Protein AF-R8BM83-F1 (afdb_monomer)

InterPro domains:
  IPR002044 Carbohydrate binding module family 20 [PF00686] (2-94)
  IPR002044 Carbohydrate binding module family 20 [PS51166] (1-102)
  IPR002044 Carbohydrate binding module family 20 [SM01065] (1-97)
  IPR013783 Immunoglobulin-like fold [G3DSA:2.60.40.10] (1-97)
  IPR013784 Carbohydrate-binding-like fold [SSF49452] (1-95)
  IPR034836 Glucoamylase, CBM20 domain [cd05811] (2-96)

Solvent-accessible surface area (backbone atoms only — not comparable to full-atom values): 8384 Å² total; per-residue (Å²): 116,39,81,44,76,49,76,46,83,58,86,74,60,94,64,48,46,48,26,41,24,14,69,42,77,91,23,25,54,69,33,77,89,52,26,45,70,41,42,57,89,71,44,41,98,92,42,33,35,30,36,40,75,47,77,40,56,52,55,38,73,48,42,36,46,49,33,44,32,38,74,87,64,52,76,46,71,63,72,84,72,74,46,75,48,67,39,62,70,59,94,67,73,81,73,71,70,84,69,87,42,58,73,66,53,48,55,52,53,56,53,51,54,73,76,46,92,78,74,71,93,76,75,75,87,75,89,75,86,83,87,81,82,92,130

Organism: Phaeoacremonium minimum (strain UCR-PA7) (NCBI:txid1286976)

Nearest 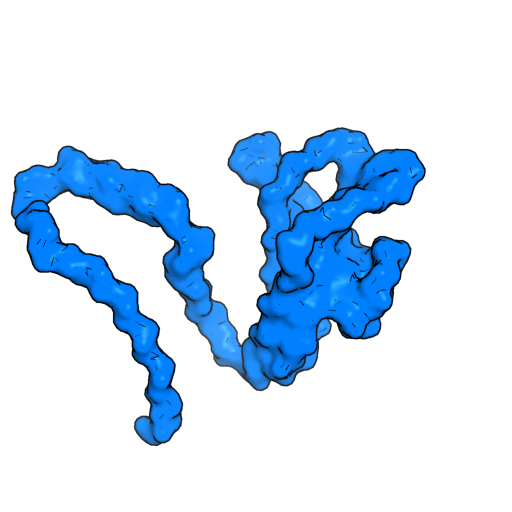PDB structures (foldseek):
  2vn7-assembly1_A  TM=9.653E-01  e=2.513E-11  Trichoderma reesei
  6fhw-assembly2_B  TM=8.987E-01  e=2.029E-07  Amorphotheca resinae
  1cyg-assembly1_A  TM=8.578E-01  e=1.869E-06  Geobacillus stearothermophilus
  6fhw-assembly1_A  TM=8.786E-01  e=2.631E-06  Amorphotheca resinae
  2z0b-assembly1_A  TM=8.258E-01  e=3.121E-06  Homo sapiens

Sequence (135 aa):
MVAVTFNEFVTTLYGQTIKIVGDIDALGNWNPDQGIVLSASEYTPNNPLWSVTVNLQPGQVIEYKYINVAADSTITWEGDPNHTFTAPASCATAITNPLKGGLHAYIQAFTKLRLYPGLSQNVRFELALDIAVLK

Mean predicted aligned error: 13.8 Å

Secondary structure (DSSP, 8-state):
-EEEEEEEE----TT-EEEEEESSGGGTTT-GGGPEEPB-TT-BTTB-EEEEEEEE-TT-EEEEEEEEE-TT--EEEPPSS-EEEE--SS-------GGGGHHHHHHHHHHHHHH-TT--TT-------------

Structure (mmCIF, N/CA/C/O backbone):
data_AF-R8BM83-F1
#
_entry.id   AF-R8BM83-F1
#
loop_
_atom_site.group_PDB
_atom_site.id
_atom_site.type_symbol
_atom_site.label_atom_id
_atom_site.label_alt_id
_atom_site.label_comp_id
_atom_site.label_asym_id
_atom_site.label_entity_id
_atom_site.label_seq_id
_atom_site.pdbx_PDB_ins_code
_atom_site.Cartn_x
_atom_site.Cartn_y
_atom_site.Cartn_z
_atom_site.occupancy
_atom_site.B_iso_or_equiv
_atom_site.auth_seq_id
_atom_site.auth_comp_id
_atom_site.auth_asym_id
_atom_site.auth_atom_id
_atom_site.pdbx_PDB_model_num
ATOM 1 N N . MET A 1 1 ? -16.171 7.567 7.149 1.00 82.69 1 MET A N 1
ATOM 2 C CA . MET A 1 1 ? -14.885 7.069 6.624 1.00 82.69 1 MET A CA 1
ATOM 3 C C . MET A 1 1 ? -13.787 8.016 7.056 1.00 82.69 1 MET A C 1
ATOM 5 O O . MET A 1 1 ? -14.061 9.206 7.180 1.00 82.69 1 MET A O 1
ATOM 9 N N . VAL A 1 2 ? -12.589 7.496 7.288 1.00 84.25 2 VAL A N 1
ATOM 10 C CA . VAL A 1 2 ? -11.378 8.276 7.541 1.00 84.25 2 VAL A CA 1
ATOM 11 C C . VAL A 1 2 ? -10.392 7.990 6.420 1.00 84.25 2 VAL A C 1
ATOM 13 O O . VAL A 1 2 ? -10.135 6.828 6.112 1.00 84.25 2 VAL A O 1
ATOM 16 N N . ALA A 1 3 ? -9.871 9.048 5.804 1.00 87.25 3 ALA A N 1
ATOM 17 C CA . ALA A 1 3 ? -8.839 8.942 4.785 1.00 87.25 3 ALA A CA 1
ATOM 18 C C . ALA A 1 3 ? -7.483 8.703 5.459 1.00 87.25 3 ALA A C 1
ATOM 20 O O . ALA A 1 3 ? -7.048 9.506 6.285 1.00 87.25 3 ALA A O 1
ATOM 21 N N . VAL A 1 4 ? -6.828 7.601 5.106 1.00 87.12 4 VAL A N 1
ATOM 22 C CA . VAL A 1 4 ? -5.510 7.219 5.618 1.00 87.12 4 VAL A CA 1
ATOM 23 C C . VAL A 1 4 ? -4.562 7.069 4.441 1.00 87.12 4 VAL A C 1
ATOM 25 O O . VAL A 1 4 ? -4.838 6.307 3.516 1.00 87.12 4 VAL A O 1
ATOM 28 N N . THR A 1 5 ? -3.449 7.797 4.476 1.00 91.06 5 THR A N 1
ATOM 29 C CA . THR A 1 5 ? -2.392 7.684 3.470 1.00 91.06 5 THR A CA 1
ATOM 30 C C . THR A 1 5 ? -1.354 6.663 3.917 1.00 91.06 5 THR A C 1
ATOM 32 O O . THR A 1 5 ? -0.735 6.811 4.971 1.00 91.06 5 THR A O 1
ATOM 35 N N . PHE A 1 6 ? -1.160 5.644 3.089 1.00 90.06 6 PHE A N 1
ATOM 36 C CA . PHE A 1 6 ? -0.125 4.632 3.224 1.00 90.06 6 PHE A CA 1
ATOM 37 C C . PHE A 1 6 ? 1.052 5.014 2.338 1.00 90.06 6 PHE A C 1
ATOM 39 O O . PHE A 1 6 ? 0.863 5.315 1.160 1.00 90.06 6 PHE A O 1
ATOM 46 N N . ASN A 1 7 ? 2.248 5.004 2.922 1.00 87.25 7 ASN A N 1
ATOM 47 C CA . ASN A 1 7 ? 3.497 5.330 2.248 1.00 87.25 7 ASN A CA 1
ATOM 48 C C . ASN A 1 7 ? 4.424 4.123 2.305 1.00 87.25 7 ASN A C 1
ATOM 50 O O . ASN A 1 7 ? 4.619 3.557 3.385 1.00 87.25 7 ASN A O 1
ATOM 54 N N . GLU A 1 8 ? 5.038 3.808 1.172 1.00 90.88 8 GLU A N 1
ATOM 55 C CA . GLU A 1 8 ? 6.057 2.775 1.049 1.00 90.88 8 GLU A CA 1
ATOM 56 C C . GLU A 1 8 ? 7.293 3.333 0.340 1.00 90.88 8 GLU A C 1
ATOM 58 O O . GLU A 1 8 ? 7.191 4.006 -0.687 1.00 90.88 8 GLU A O 1
ATOM 63 N N . PHE A 1 9 ? 8.470 3.081 0.912 1.00 90.62 9 PHE A N 1
ATOM 64 C CA . PHE A 1 9 ? 9.745 3.575 0.392 1.00 90.62 9 PHE A CA 1
ATOM 65 C C . PHE A 1 9 ? 10.534 2.412 -0.197 1.00 90.62 9 PHE A C 1
ATOM 67 O O . PHE A 1 9 ? 11.322 1.769 0.495 1.00 90.62 9 PHE A O 1
ATOM 74 N N . VAL A 1 10 ? 10.335 2.159 -1.490 1.00 86.12 10 VAL A N 1
ATOM 75 C CA . VAL A 1 10 ? 10.919 1.004 -2.174 1.00 86.12 10 VAL A CA 1
ATOM 76 C C . VAL A 1 10 ? 11.395 1.371 -3.573 1.00 86.12 10 VAL A C 1
ATOM 78 O O . VAL A 1 10 ? 10.647 1.881 -4.411 1.00 86.12 10 VAL A O 1
ATOM 81 N N . THR A 1 11 ? 12.672 1.098 -3.839 1.00 90.81 11 THR A N 1
ATOM 82 C CA . THR A 1 11 ? 13.249 1.257 -5.175 1.00 90.81 11 THR A CA 1
ATOM 83 C C . THR A 1 11 ? 12.677 0.195 -6.100 1.00 90.81 11 THR A C 1
ATOM 85 O O . THR A 1 11 ? 12.713 -0.996 -5.794 1.00 90.81 11 THR A O 1
ATOM 88 N N . THR A 1 12 ? 12.191 0.627 -7.255 1.00 88.44 12 THR A N 1
ATOM 89 C CA . THR A 1 12 ? 11.607 -0.250 -8.271 1.00 88.44 12 THR A CA 1
ATOM 90 C C . THR A 1 12 ? 12.395 -0.174 -9.570 1.00 88.44 12 THR A C 1
ATOM 92 O O . THR A 1 12 ? 13.071 0.816 -9.862 1.00 88.44 12 THR A O 1
ATOM 95 N N . LEU A 1 13 ? 12.322 -1.247 -10.352 1.00 91.12 13 LEU A N 1
ATOM 96 C CA . LEU A 1 13 ? 12.779 -1.264 -11.736 1.00 91.12 13 LEU A CA 1
ATOM 97 C C . LEU A 1 13 ? 11.670 -0.770 -12.667 1.00 91.12 13 LEU A C 1
ATOM 99 O O . LEU A 1 13 ? 10.488 -0.782 -12.326 1.00 91.12 13 LEU A O 1
ATOM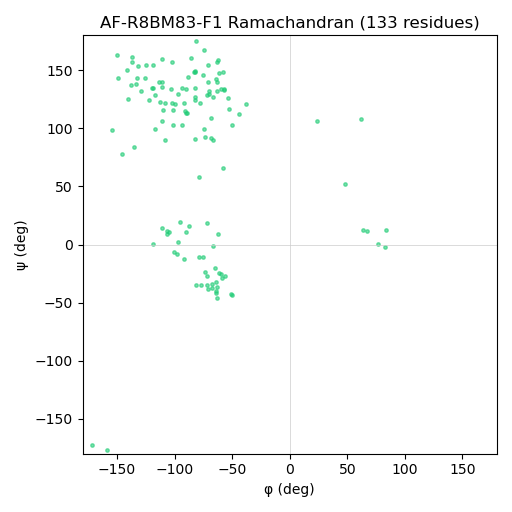 103 N N . TYR A 1 14 ? 12.052 -0.361 -13.876 1.00 87.19 14 TYR A N 1
ATOM 104 C CA . TYR A 1 14 ? 11.083 0.061 -14.882 1.00 87.19 14 TYR A CA 1
ATOM 105 C C . TYR A 1 14 ? 10.057 -1.048 -15.167 1.00 87.19 14 TYR A C 1
ATOM 107 O O . TYR A 1 14 ? 10.422 -2.207 -15.360 1.00 87.19 14 TYR A O 1
ATOM 115 N N . GLY A 1 15 ? 8.776 -0.677 -15.191 1.00 89.88 15 GLY A N 1
ATOM 116 C CA . GLY A 1 15 ? 7.662 -1.605 -15.396 1.00 89.88 15 GLY A CA 1
ATOM 117 C C . GLY A 1 15 ? 7.197 -2.344 -14.137 1.00 89.88 15 GLY A C 1
ATOM 118 O O . GLY A 1 15 ? 6.228 -3.090 -14.220 1.00 89.88 15 GLY A O 1
ATOM 119 N N . GLN A 1 16 ? 7.835 -2.134 -12.981 1.00 92.25 16 GLN A N 1
ATOM 120 C CA . GLN A 1 16 ? 7.316 -2.614 -11.702 1.00 92.25 16 GLN A CA 1
ATOM 121 C C . GLN A 1 16 ? 6.265 -1.659 -11.133 1.00 92.25 16 GLN A C 1
ATOM 123 O O . GLN A 1 16 ? 6.322 -0.447 -11.339 1.00 92.25 16 GLN A O 1
ATOM 128 N N . THR A 1 17 ? 5.308 -2.211 -10.393 1.00 96.12 17 THR A N 1
ATOM 129 C CA . THR A 1 17 ? 4.258 -1.457 -9.701 1.00 96.12 17 THR A CA 1
ATOM 130 C C . THR A 1 17 ? 4.108 -1.963 -8.276 1.00 96.12 17 THR A C 1
ATOM 132 O O . THR A 1 17 ? 4.107 -3.172 -8.046 1.00 96.12 17 THR A O 1
ATOM 135 N N . ILE A 1 18 ? 3.940 -1.047 -7.323 1.00 96.88 18 ILE A N 1
ATOM 136 C CA . ILE A 1 18 ? 3.646 -1.397 -5.933 1.00 96.88 18 ILE A CA 1
ATOM 137 C C . ILE A 1 18 ? 2.137 -1.383 -5.704 1.00 96.88 18 ILE A C 1
ATOM 139 O O . ILE A 1 18 ? 1.449 -0.446 -6.114 1.00 96.88 18 ILE A O 1
ATOM 143 N N . LYS A 1 19 ? 1.623 -2.415 -5.031 1.00 98.19 19 LYS A N 1
ATOM 144 C CA . LYS A 1 19 ? 0.239 -2.463 -4.547 1.00 98.19 19 LYS A CA 1
ATOM 145 C C . LYS A 1 19 ? 0.189 -2.726 -3.046 1.00 98.19 19 LYS A C 1
ATOM 147 O O . LYS A 1 19 ? 1.094 -3.353 -2.507 1.00 98.19 19 LYS A O 1
ATOM 152 N N . ILE A 1 20 ? -0.891 -2.293 -2.402 1.00 97.44 20 ILE A N 1
ATOM 153 C CA . ILE A 1 20 ? -1.285 -2.696 -1.047 1.00 97.44 20 ILE A CA 1
ATOM 154 C C . ILE A 1 20 ? -2.431 -3.709 -1.135 1.00 97.44 20 ILE A C 1
ATOM 156 O O . ILE A 1 20 ? -3.387 -3.513 -1.887 1.00 97.44 20 ILE A O 1
ATOM 160 N N . VAL A 1 21 ? -2.319 -4.794 -0.375 1.00 97.25 21 VAL A N 1
ATOM 161 C CA . VAL A 1 21 ? -3.288 -5.894 -0.288 1.00 97.25 21 VAL A CA 1
ATOM 162 C C . VAL A 1 21 ? -3.521 -6.198 1.187 1.00 97.25 21 VAL A C 1
ATOM 164 O O . VAL A 1 21 ? -2.579 -6.133 1.966 1.00 97.25 21 VAL A O 1
ATOM 167 N N . GLY A 1 22 ? -4.738 -6.537 1.596 1.00 96.50 22 GLY A N 1
ATOM 168 C CA . GLY A 1 22 ? -5.032 -6.784 3.006 1.00 96.50 22 GLY A CA 1
ATOM 169 C C . GLY A 1 22 ? -6.276 -7.617 3.242 1.00 96.50 22 GLY A C 1
ATOM 170 O O . GLY A 1 22 ? -6.906 -8.088 2.301 1.00 96.50 22 GLY A O 1
ATOM 171 N N . ASP A 1 23 ? -6.612 -7.797 4.511 1.00 97.25 23 ASP A N 1
ATOM 172 C CA . ASP A 1 23 ? -7.647 -8.711 5.000 1.00 97.25 23 ASP A CA 1
ATOM 173 C C . ASP A 1 23 ? -9.091 -8.241 4.777 1.00 97.25 23 ASP A C 1
ATOM 175 O O . ASP A 1 23 ? -10.018 -9.026 4.963 1.00 97.25 23 ASP A O 1
ATOM 179 N N . ILE A 1 24 ? -9.289 -6.986 4.369 1.00 95.50 24 ILE A N 1
ATOM 180 C CA . ILE A 1 24 ? -10.612 -6.403 4.121 1.00 95.50 24 ILE A CA 1
ATOM 181 C C . ILE A 1 24 ? -10.947 -6.322 2.630 1.00 95.50 24 ILE A C 1
ATOM 183 O O . ILE A 1 24 ? -10.059 -6.176 1.788 1.00 95.50 24 ILE A O 1
ATOM 187 N N . ASP A 1 25 ? -12.246 -6.270 2.313 1.00 96.06 25 ASP A N 1
ATOM 188 C CA . ASP A 1 25 ? -12.758 -6.112 0.941 1.00 96.06 25 ASP A CA 1
ATOM 189 C C . ASP A 1 25 ? -12.117 -4.927 0.209 1.00 96.06 25 ASP A C 1
ATOM 191 O O . ASP A 1 25 ? -11.730 -5.034 -0.953 1.00 96.06 25 ASP A O 1
ATOM 195 N N . ALA A 1 26 ? -11.960 -3.791 0.900 1.00 93.44 26 ALA A N 1
ATOM 196 C CA . ALA A 1 26 ? -11.373 -2.588 0.314 1.00 93.44 26 ALA A CA 1
ATOM 197 C C . ALA A 1 26 ? -9.893 -2.764 -0.069 1.00 93.44 26 ALA A C 1
ATOM 199 O O . ALA A 1 26 ? -9.397 -1.999 -0.887 1.00 93.44 26 ALA A O 1
ATOM 200 N N . LEU A 1 27 ? -9.200 -3.751 0.505 1.00 95.00 27 LEU A N 1
ATOM 201 C CA . LEU A 1 27 ? -7.817 -4.114 0.190 1.00 95.00 27 LEU A CA 1
ATOM 202 C C . LEU A 1 27 ? -7.719 -5.474 -0.524 1.00 95.00 27 LEU A C 1
ATOM 204 O O . LEU A 1 27 ? -6.629 -6.035 -0.638 1.00 95.00 27 LEU A O 1
ATOM 208 N N . GLY A 1 28 ? -8.842 -6.002 -1.015 1.00 97.25 28 GLY A N 1
ATOM 209 C CA . GLY A 1 28 ? -8.879 -7.183 -1.869 1.00 97.25 28 GLY A CA 1
ATOM 210 C C . GLY A 1 28 ? -8.858 -8.535 -1.155 1.00 97.25 28 GLY A C 1
ATOM 211 O O . GLY A 1 28 ? -8.654 -9.532 -1.837 1.00 97.25 28 GLY A O 1
ATOM 212 N N . ASN A 1 29 ? -9.061 -8.619 0.165 1.00 96.75 29 ASN A N 1
ATOM 213 C CA . ASN A 1 29 ? -9.097 -9.890 0.919 1.00 96.75 29 ASN A CA 1
ATOM 214 C C . ASN A 1 29 ? -7.928 -10.844 0.598 1.00 96.75 29 ASN A C 1
ATOM 216 O O . ASN A 1 29 ? -8.134 -12.005 0.241 1.00 96.75 29 ASN A O 1
ATOM 220 N N . TRP A 1 30 ? -6.694 -10.346 0.671 1.00 97.56 30 TRP A N 1
ATOM 221 C CA . TRP A 1 30 ? -5.469 -11.085 0.337 1.00 97.56 30 TRP A CA 1
ATOM 222 C C . TRP A 1 30 ? -5.340 -11.536 -1.127 1.00 97.56 30 TRP A C 1
ATOM 224 O O . TRP A 1 30 ? -4.427 -12.297 -1.446 1.00 97.56 30 TRP A O 1
ATOM 234 N N . ASN A 1 31 ? -6.180 -11.034 -2.039 1.00 97.56 31 ASN A N 1
ATOM 235 C CA . ASN A 1 31 ? -6.052 -11.252 -3.479 1.00 97.56 31 ASN A CA 1
ATOM 236 C C . ASN A 1 31 ? -5.181 -10.157 -4.146 1.00 97.56 31 ASN A C 1
ATOM 238 O O . ASN A 1 31 ? -5.621 -9.008 -4.253 1.00 97.56 31 ASN A O 1
ATOM 242 N N . PRO A 1 32 ? -3.986 -10.491 -4.676 1.00 93.88 32 PRO A N 1
ATOM 243 C CA . PRO A 1 32 ? -3.092 -9.538 -5.347 1.00 93.88 32 PRO A CA 1
ATOM 244 C C . PRO A 1 32 ? -3.682 -8.816 -6.563 1.00 93.88 32 PRO A C 1
ATOM 246 O O . PRO A 1 32 ? -3.297 -7.680 -6.875 1.00 93.88 32 PRO A O 1
ATOM 249 N N . ASP A 1 33 ? -4.622 -9.457 -7.257 1.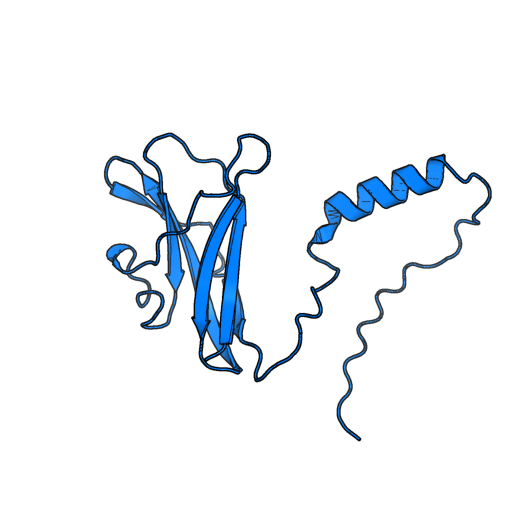00 96.38 33 ASP A N 1
ATOM 250 C CA . ASP A 1 33 ? -5.277 -8.875 -8.428 1.00 96.38 33 ASP A CA 1
ATOM 251 C C . ASP A 1 33 ? -6.229 -7.745 -8.030 1.00 96.38 33 ASP A C 1
ATOM 253 O O . ASP A 1 33 ? -6.417 -6.798 -8.794 1.00 96.38 33 ASP A O 1
ATOM 257 N N . GLN A 1 34 ? -6.764 -7.804 -6.807 1.00 97.38 34 GLN A N 1
ATOM 258 C CA . GLN A 1 34 ? -7.658 -6.800 -6.228 1.00 97.38 34 GLN A CA 1
ATOM 259 C C . GLN A 1 34 ? -6.940 -5.790 -5.321 1.00 97.38 34 GLN A C 1
ATOM 261 O O . GLN A 1 34 ? -7.585 -4.902 -4.767 1.00 97.38 34 GLN A O 1
ATOM 266 N N . GLY A 1 35 ? -5.613 -5.892 -5.192 1.00 96.81 35 GLY A N 1
ATOM 267 C CA . GLY A 1 35 ? -4.803 -4.919 -4.467 1.00 96.81 35 GLY A CA 1
ATOM 268 C C . GLY A 1 35 ? -4.881 -3.517 -5.071 1.00 96.81 35 GLY A C 1
ATOM 269 O O . GLY A 1 35 ? -4.961 -3.347 -6.292 1.00 96.81 35 GLY A O 1
ATOM 270 N N . ILE A 1 36 ? -4.791 -2.498 -4.219 1.00 98.19 36 ILE A N 1
ATOM 271 C CA . ILE A 1 36 ? -4.806 -1.100 -4.652 1.00 98.19 36 ILE A CA 1
ATOM 272 C C . ILE A 1 36 ? -3.403 -0.701 -5.110 1.00 98.19 36 ILE A C 1
ATOM 274 O O . ILE A 1 36 ? -2.438 -0.846 -4.364 1.00 98.19 36 ILE A O 1
ATOM 278 N N . VAL A 1 37 ? -3.291 -0.158 -6.321 1.00 98.19 37 VAL A N 1
ATOM 279 C CA . VAL A 1 37 ? -2.035 0.383 -6.864 1.00 98.19 37 VAL A CA 1
ATOM 280 C C . VAL A 1 37 ? -1.640 1.669 -6.137 1.00 98.19 37 VAL A C 1
ATOM 282 O O . VAL A 1 37 ? -2.456 2.580 -5.993 1.00 98.19 37 VAL A O 1
ATOM 285 N N . LEU A 1 38 ? -0.377 1.759 -5.716 1.00 96.81 38 LEU A N 1
ATOM 286 C CA . LEU A 1 38 ? 0.199 2.983 -5.167 1.00 96.81 38 LEU A CA 1
ATOM 287 C C . LEU A 1 38 ? 0.653 3.921 -6.294 1.00 96.81 38 LEU A C 1
ATOM 289 O O . LEU A 1 38 ? 1.096 3.488 -7.356 1.00 96.81 38 LEU A O 1
ATOM 293 N N . SER A 1 39 ? 0.579 5.226 -6.043 1.00 96.06 39 SER A N 1
ATOM 294 C CA . SER A 1 39 ? 1.096 6.270 -6.924 1.00 96.06 39 SER A CA 1
ATOM 295 C C . SER A 1 39 ? 2.595 6.473 -6.718 1.00 96.06 39 SER A C 1
ATOM 297 O O . SER A 1 39 ? 3.048 6.637 -5.589 1.00 96.06 39 SER A O 1
ATOM 299 N N . ALA A 1 40 ? 3.347 6.563 -7.815 1.00 94.25 40 ALA A N 1
ATOM 300 C CA . ALA A 1 40 ? 4.756 6.970 -7.834 1.00 94.25 40 ALA A CA 1
ATOM 301 C C . ALA A 1 40 ? 4.942 8.473 -8.128 1.00 94.25 40 ALA A C 1
ATOM 303 O O . ALA A 1 40 ? 6.008 8.897 -8.565 1.00 94.25 40 ALA A O 1
ATOM 304 N N . SER A 1 41 ? 3.911 9.302 -7.942 1.00 92.50 41 SER A N 1
ATOM 305 C CA . SER A 1 41 ? 3.946 10.732 -8.295 1.00 92.50 41 SER A CA 1
ATOM 306 C C . SER A 1 41 ? 5.031 11.541 -7.570 1.00 92.50 41 SER A C 1
ATOM 308 O O . SER A 1 41 ? 5.474 12.560 -8.091 1.00 92.50 41 SER A O 1
ATOM 310 N N . GLU A 1 42 ? 5.470 11.088 -6.394 1.00 86.12 42 GLU A N 1
ATOM 311 C CA . GLU A 1 42 ? 6.542 11.710 -5.597 1.00 86.12 42 GLU A CA 1
ATOM 312 C C . GLU A 1 42 ? 7.854 10.900 -5.629 1.00 86.12 42 GLU A C 1
ATOM 314 O O . GLU A 1 42 ? 8.799 11.188 -4.885 1.00 86.12 42 GLU A O 1
ATOM 319 N N . TYR A 1 43 ? 7.922 9.883 -6.494 1.00 88.56 43 TYR A N 1
ATOM 320 C CA . TYR A 1 43 ? 9.076 9.008 -6.624 1.00 88.56 43 TYR A CA 1
ATOM 321 C C . TYR A 1 43 ? 10.246 9.739 -7.283 1.00 88.56 43 TYR A C 1
ATOM 323 O O . TYR A 1 43 ? 10.150 10.277 -8.387 1.00 88.56 43 TYR A O 1
ATOM 331 N N . THR A 1 44 ? 11.407 9.673 -6.641 1.00 83.56 44 THR A N 1
ATOM 332 C CA . THR A 1 44 ? 12.695 10.046 -7.230 1.00 83.56 44 THR A CA 1
ATOM 333 C C . THR A 1 44 ? 13.752 9.010 -6.842 1.00 83.56 44 THR A C 1
ATOM 335 O O . THR A 1 44 ? 13.575 8.312 -5.843 1.00 83.56 44 THR A O 1
ATOM 338 N N . PRO A 1 45 ? 14.897 8.924 -7.545 1.00 85.56 45 PRO A N 1
ATOM 339 C CA . PRO A 1 45 ? 15.971 8.000 -7.165 1.00 85.56 45 PRO A CA 1
ATOM 340 C C . PRO A 1 45 ? 16.484 8.172 -5.724 1.00 85.56 45 PRO A C 1
ATOM 342 O O . PRO A 1 45 ? 16.960 7.212 -5.129 1.00 85.56 45 PRO A O 1
ATOM 345 N N . ASN A 1 46 ? 16.369 9.378 -5.154 1.00 85.50 46 ASN A N 1
ATOM 346 C CA . ASN A 1 46 ? 16.786 9.681 -3.780 1.00 85.50 46 ASN A CA 1
ATOM 347 C C . ASN A 1 46 ? 15.622 9.641 -2.771 1.00 85.50 46 ASN A C 1
ATOM 349 O O . ASN A 1 46 ? 15.851 9.750 -1.569 1.00 85.50 46 ASN A O 1
ATOM 353 N N . ASN A 1 47 ? 14.384 9.520 -3.252 1.00 85.12 47 ASN A N 1
ATOM 354 C CA . ASN A 1 47 ? 13.162 9.444 -2.457 1.00 85.12 47 ASN A CA 1
ATOM 355 C C . ASN A 1 47 ? 12.169 8.513 -3.171 1.00 85.12 47 ASN A C 1
ATOM 357 O O . ASN A 1 47 ? 11.279 9.008 -3.868 1.00 85.12 47 ASN A O 1
ATOM 361 N N . PRO A 1 48 ? 12.340 7.182 -3.075 1.00 86.88 48 PRO A N 1
ATOM 362 C CA . PRO A 1 48 ? 11.546 6.216 -3.829 1.00 86.88 48 PRO A CA 1
ATOM 363 C C . PRO A 1 48 ? 10.162 6.002 -3.190 1.00 86.88 48 PRO A C 1
ATOM 365 O O . PRO A 1 48 ? 9.814 4.899 -2.773 1.00 86.88 48 PRO A O 1
ATOM 368 N N . LEU A 1 49 ? 9.400 7.088 -3.049 1.00 88.31 49 LEU A N 1
ATOM 369 C CA . LEU A 1 49 ? 8.111 7.119 -2.369 1.00 88.31 49 LEU A CA 1
ATOM 370 C C . LEU A 1 49 ? 6.985 6.654 -3.294 1.00 88.31 49 LEU A C 1
ATOM 372 O O . LEU A 1 49 ? 6.742 7.241 -4.350 1.00 88.31 49 LEU A O 1
ATOM 376 N N . TRP A 1 50 ? 6.267 5.641 -2.824 1.00 91.25 50 TRP A N 1
ATOM 377 C CA . TRP A 1 50 ? 4.980 5.195 -3.331 1.00 91.25 50 TRP A CA 1
ATOM 378 C C . TRP A 1 50 ? 3.904 5.510 -2.298 1.00 91.25 50 TRP A C 1
ATOM 380 O O . TRP A 1 50 ? 4.105 5.255 -1.109 1.00 91.25 50 TRP A O 1
ATOM 390 N N . SER A 1 51 ? 2.760 6.047 -2.721 1.00 88.25 51 SER A N 1
ATOM 391 C CA . SER A 1 51 ? 1.693 6.411 -1.785 1.00 88.25 51 SER A CA 1
ATOM 392 C C . SER A 1 51 ? 0.289 6.129 -2.303 1.00 88.25 51 SER A C 1
ATOM 394 O O . SER A 1 51 ? 0.015 6.173 -3.502 1.00 88.25 51 SER A O 1
ATOM 396 N N . VAL A 1 52 ? -0.630 5.835 -1.387 1.00 96.25 52 VAL A N 1
ATOM 397 C CA . VAL A 1 52 ? -2.061 5.743 -1.689 1.00 96.25 52 VAL A CA 1
ATOM 398 C C . VAL A 1 52 ? -2.901 6.150 -0.493 1.00 96.25 52 VAL A C 1
ATOM 400 O O . VAL A 1 52 ? -2.561 5.848 0.649 1.00 96.25 52 VAL A O 1
ATOM 403 N N . THR A 1 53 ? -4.021 6.818 -0.751 1.00 90.94 53 THR A N 1
ATOM 404 C CA . THR A 1 53 ? -4.999 7.159 0.283 1.00 90.94 53 THR A CA 1
ATOM 405 C C . THR A 1 53 ? -6.186 6.209 0.204 1.00 90.94 53 THR A C 1
ATOM 407 O O . THR A 1 53 ? -6.862 6.141 -0.821 1.00 90.94 53 THR A O 1
ATOM 410 N N . VAL A 1 54 ? -6.457 5.505 1.302 1.00 90.56 54 VAL A N 1
ATOM 411 C CA . VAL A 1 54 ? -7.568 4.557 1.442 1.00 90.56 54 VAL A CA 1
ATOM 412 C C . VAL A 1 54 ? -8.561 5.090 2.468 1.00 90.56 54 VAL A C 1
ATOM 414 O O . VAL A 1 54 ? -8.184 5.642 3.501 1.00 90.56 54 VAL A O 1
ATOM 417 N N . A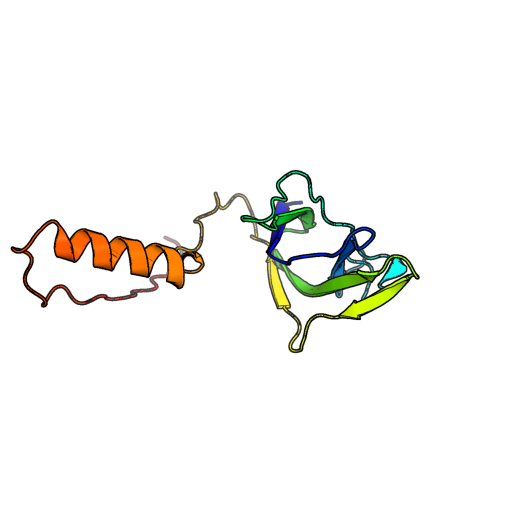SN A 1 55 ? -9.849 4.930 2.179 1.00 89.69 55 ASN A N 1
ATOM 418 C CA . ASN A 1 55 ? -10.925 5.290 3.093 1.00 89.69 55 ASN A CA 1
ATOM 419 C C . ASN A 1 55 ? -11.286 4.087 3.966 1.00 89.69 55 ASN A C 1
ATOM 421 O O . ASN A 1 55 ? -11.811 3.101 3.458 1.00 89.69 55 ASN A O 1
ATOM 425 N N . LEU A 1 56 ? -11.046 4.191 5.271 1.00 85.12 56 LEU A N 1
ATOM 426 C CA . LEU A 1 56 ? -11.339 3.136 6.243 1.00 85.12 56 LEU A CA 1
ATOM 427 C C . LEU A 1 56 ? -12.493 3.529 7.166 1.00 85.12 56 LEU A C 1
ATOM 429 O O . LEU A 1 56 ? -12.818 4.714 7.331 1.00 85.12 56 LEU A O 1
ATOM 433 N N . 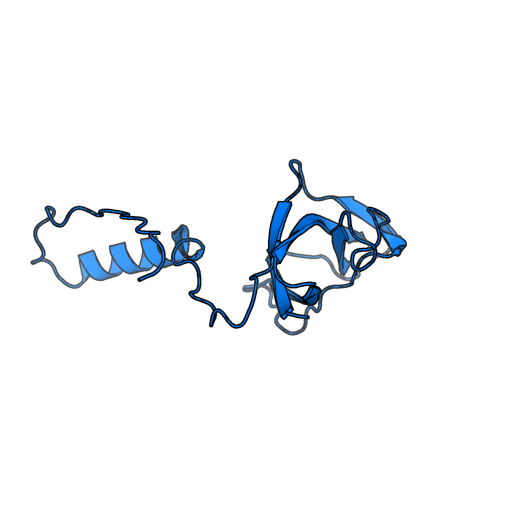GLN A 1 57 ? -13.127 2.537 7.788 1.00 89.50 57 GLN A N 1
ATOM 434 C CA . GLN A 1 57 ? -14.066 2.810 8.869 1.00 89.50 57 GLN A CA 1
ATOM 435 C C . GLN A 1 57 ? -13.290 3.280 10.113 1.00 89.50 57 GLN A C 1
ATOM 437 O O . GLN A 1 57 ? -12.211 2.760 10.398 1.00 89.50 57 GLN A O 1
ATOM 442 N N . PRO A 1 58 ? -13.793 4.275 10.865 1.00 85.31 58 PRO A N 1
ATOM 443 C CA . PRO A 1 58 ? -13.121 4.708 12.084 1.00 85.31 58 PRO A CA 1
ATOM 444 C C . PRO A 1 58 ? -12.997 3.555 13.091 1.00 85.31 58 PRO A C 1
ATOM 446 O O . PRO A 1 58 ? -13.972 2.846 13.331 1.00 85.31 58 PRO A O 1
ATOM 449 N N . GLY A 1 59 ? -11.817 3.369 13.685 1.00 83.94 59 GLY A N 1
ATOM 450 C CA . GLY A 1 59 ? -11.550 2.279 14.632 1.00 83.94 59 GLY A CA 1
ATOM 451 C C . GLY A 1 59 ? -11.347 0.902 13.992 1.00 83.94 59 GLY A C 1
ATOM 452 O O . GLY A 1 59 ? -11.124 -0.064 14.718 1.00 83.94 59 GLY A O 1
ATOM 453 N N . GLN A 1 60 ? -11.418 0.789 12.662 1.00 87.62 60 GLN A N 1
ATOM 454 C CA . GLN A 1 60 ? -11.210 -0.473 11.958 1.00 87.62 60 GLN A CA 1
ATOM 455 C C . GLN A 1 60 ? -9.763 -0.940 12.113 1.00 87.62 60 GLN A C 1
ATOM 457 O O . GLN A 1 60 ? -8.833 -0.193 11.809 1.00 87.62 60 GLN A O 1
ATOM 462 N N . VAL A 1 61 ? -9.591 -2.176 12.569 1.00 90.94 61 VAL A N 1
ATOM 463 C CA . VAL A 1 61 ? -8.303 -2.871 12.559 1.00 90.94 61 VAL A CA 1
ATOM 464 C C . VAL A 1 61 ? -8.195 -3.624 11.241 1.00 90.94 61 VAL A C 1
ATOM 466 O O . VAL A 1 61 ? -9.164 -4.26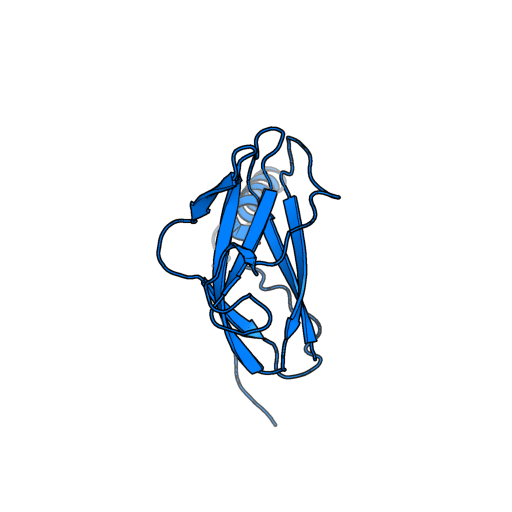0 10.831 1.00 90.94 61 VAL A O 1
ATOM 469 N N . ILE A 1 62 ? -7.046 -3.514 10.587 1.00 92.00 62 ILE A N 1
ATOM 470 C CA . ILE A 1 62 ? -6.729 -4.209 9.342 1.00 92.00 62 ILE A CA 1
ATOM 471 C C . ILE A 1 62 ? -5.358 -4.866 9.441 1.00 92.00 62 ILE A C 1
ATOM 473 O O . ILE A 1 62 ? -4.464 -4.367 10.138 1.00 92.00 62 ILE A O 1
ATOM 477 N N . GLU A 1 63 ? -5.182 -5.926 8.670 1.00 90.31 63 GLU A N 1
ATOM 478 C CA . GLU A 1 63 ? -3.884 -6.471 8.310 1.00 90.31 63 GLU A CA 1
ATOM 479 C C . GLU A 1 63 ? -3.620 -6.243 6.827 1.00 90.31 63 GLU A C 1
ATOM 481 O O . GLU A 1 63 ? -4.512 -6.371 5.988 1.00 90.31 63 GLU A O 1
ATOM 486 N N . TYR A 1 64 ? -2.385 -5.894 6.483 1.00 95.50 64 TYR A N 1
ATOM 487 C CA . TYR A 1 64 ? -2.028 -5.660 5.091 1.00 95.50 64 TYR A CA 1
ATOM 488 C C . TYR A 1 64 ? -0.571 -5.989 4.800 1.00 95.50 64 TYR A C 1
ATOM 490 O O . TYR A 1 64 ? 0.269 -6.081 5.701 1.00 95.50 64 TYR A O 1
ATOM 498 N N . LYS A 1 65 ? -0.292 -6.137 3.505 1.00 89.75 65 LYS A N 1
ATOM 499 C CA . LYS A 1 65 ? 1.042 -6.164 2.938 1.00 89.75 65 LYS A CA 1
ATOM 500 C C . LYS A 1 65 ? 1.168 -5.354 1.656 1.00 89.75 65 LYS A C 1
ATOM 502 O O . LYS A 1 65 ? 0.200 -5.166 0.917 1.00 89.75 65 LYS A O 1
ATOM 507 N N . TYR A 1 66 ? 2.391 -4.945 1.359 1.00 93.81 66 TYR A N 1
ATOM 508 C CA . TYR A 1 66 ? 2.793 -4.480 0.045 1.00 93.81 66 TYR A CA 1
ATOM 509 C C . TYR A 1 66 ? 3.267 -5.634 -0.837 1.00 93.81 66 TYR A C 1
ATOM 511 O O . TYR A 1 66 ? 3.921 -6.582 -0.390 1.00 93.81 66 TYR A O 1
ATOM 519 N N . ILE A 1 67 ? 2.957 -5.522 -2.124 1.00 95.38 67 ILE A N 1
ATOM 520 C CA . ILE A 1 67 ? 3.454 -6.413 -3.169 1.00 95.38 67 ILE A CA 1
ATOM 521 C C . ILE A 1 67 ? 4.111 -5.600 -4.281 1.00 95.38 67 ILE A C 1
ATOM 523 O O . ILE A 1 67 ? 3.640 -4.519 -4.640 1.00 95.38 67 ILE A O 1
ATOM 527 N N . ASN A 1 68 ? 5.181 -6.145 -4.850 1.00 94.00 68 ASN A N 1
ATOM 528 C CA . ASN A 1 68 ? 5.768 -5.673 -6.096 1.00 94.00 68 ASN A CA 1
ATOM 529 C C . ASN A 1 68 ? 5.283 -6.579 -7.229 1.00 94.00 68 ASN A C 1
ATOM 531 O O . ASN A 1 68 ? 5.502 -7.791 -7.196 1.00 94.00 68 ASN A O 1
ATOM 535 N N . VAL A 1 69 ? 4.616 -5.983 -8.213 1.00 96.62 69 VAL A N 1
ATOM 536 C CA . VAL A 1 69 ? 4.197 -6.652 -9.442 1.00 96.62 69 VAL A CA 1
ATOM 537 C C . VAL A 1 69 ? 5.169 -6.258 -10.544 1.00 96.62 69 VAL A C 1
ATO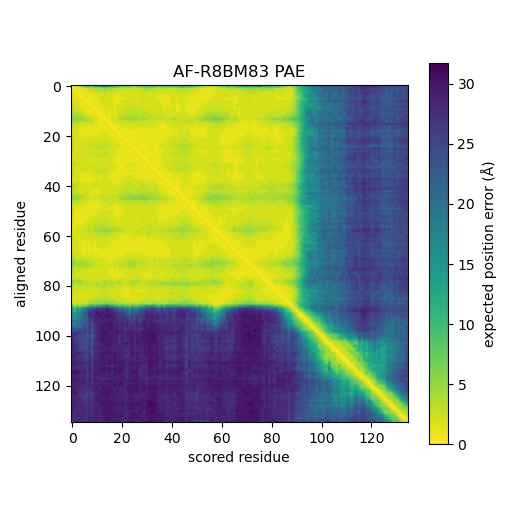M 539 O O . VAL A 1 69 ? 5.256 -5.085 -10.910 1.00 96.62 69 VAL A O 1
ATOM 542 N N . ALA A 1 70 ? 5.908 -7.235 -11.061 1.00 92.31 70 ALA A N 1
ATOM 543 C CA . ALA A 1 70 ? 6.846 -7.043 -12.155 1.00 92.31 70 ALA A CA 1
ATOM 544 C C . ALA A 1 70 ? 6.141 -6.882 -13.510 1.00 92.31 70 ALA A C 1
ATOM 546 O O . ALA A 1 70 ? 4.953 -7.167 -13.657 1.00 92.31 70 ALA A O 1
ATOM 547 N N . ALA A 1 71 ? 6.890 -6.444 -14.526 1.00 91.56 71 ALA A N 1
ATOM 548 C CA . ALA A 1 71 ? 6.360 -6.218 -15.872 1.00 91.56 71 ALA A CA 1
ATOM 549 C C . ALA A 1 71 ? 5.799 -7.497 -16.530 1.00 91.56 71 ALA A C 1
ATOM 551 O O . ALA A 1 71 ? 4.933 -7.419 -17.397 1.00 91.56 71 ALA A O 1
ATOM 552 N N . ASP A 1 72 ? 6.273 -8.671 -16.109 1.00 92.44 72 ASP A N 1
ATOM 553 C CA . ASP A 1 72 ? 5.788 -9.991 -16.529 1.00 92.44 72 ASP A CA 1
ATOM 554 C C . ASP A 1 72 ? 4.649 -10.532 -15.641 1.00 92.44 72 ASP A C 1
ATOM 556 O O . ASP A 1 72 ? 4.259 -11.689 -15.768 1.00 92.44 72 ASP A O 1
ATOM 560 N N . SER A 1 73 ? 4.088 -9.690 -14.766 1.00 94.19 73 SER A N 1
ATOM 561 C CA . SER A 1 73 ? 3.066 -10.029 -13.764 1.00 94.19 73 SER A CA 1
ATOM 562 C C . SER A 1 73 ? 3.530 -10.955 -12.633 1.00 94.19 73 SER A C 1
ATOM 564 O O . SER A 1 73 ? 2.699 -11.410 -11.850 1.00 94.19 73 SER A O 1
ATOM 566 N N . THR A 1 74 ? 4.836 -11.204 -12.480 1.00 92.50 74 THR A N 1
ATOM 567 C CA . THR A 1 74 ? 5.361 -11.897 -11.294 1.00 92.50 74 THR A CA 1
ATOM 568 C C . THR A 1 74 ? 5.103 -11.063 -10.040 1.00 92.50 74 THR A C 1
ATOM 570 O O . THR A 1 74 ? 5.390 -9.865 -10.016 1.00 92.50 74 THR A O 1
ATOM 573 N N . ILE A 1 75 ? 4.581 -11.698 -8.986 1.00 95.56 75 ILE A N 1
ATOM 574 C CA . ILE A 1 75 ? 4.215 -11.040 -7.727 1.00 95.56 75 ILE A CA 1
ATOM 575 C C . ILE A 1 75 ? 5.199 -11.438 -6.632 1.00 95.56 75 ILE A C 1
ATOM 577 O O . ILE A 1 75 ? 5.318 -12.615 -6.292 1.00 95.56 75 ILE A O 1
ATOM 581 N N . THR A 1 76 ? 5.850 -10.440 -6.042 1.00 91.56 76 THR A N 1
ATOM 582 C CA . THR A 1 76 ? 6.708 -10.605 -4.867 1.00 91.56 76 THR A CA 1
ATOM 583 C C . THR A 1 76 ? 6.065 -9.912 -3.678 1.00 91.56 76 THR A C 1
ATOM 585 O O . THR A 1 76 ? 5.812 -8.708 -3.719 1.00 91.56 76 THR A O 1
ATOM 588 N N . TRP A 1 77 ? 5.819 -10.670 -2.615 1.00 92.94 77 TRP A N 1
ATOM 589 C CA . TRP A 1 77 ? 5.311 -10.147 -1.352 1.00 92.94 77 TRP A CA 1
ATOM 590 C C . TRP A 1 77 ? 6.443 -9.596 -0.496 1.00 92.94 77 TRP A C 1
ATOM 592 O O . TRP A 1 77 ? 7.560 -10.118 -0.523 1.00 92.94 77 TRP A O 1
ATOM 602 N N . GLU A 1 78 ? 6.147 -8.576 0.304 1.00 88.38 78 GLU A N 1
ATOM 603 C CA . GLU A 1 78 ? 7.044 -8.222 1.396 1.00 88.38 78 GLU A CA 1
ATOM 604 C C . GLU A 1 78 ? 7.153 -9.353 2.438 1.00 88.38 78 GLU A C 1
ATOM 606 O O . GLU A 1 78 ? 6.274 -10.220 2.569 1.00 88.38 78 GLU A O 1
ATOM 611 N N . GLY A 1 79 ? 8.264 -9.344 3.177 1.00 79.88 79 GLY A N 1
ATOM 612 C CA . GLY A 1 79 ? 8.562 -10.354 4.190 1.00 79.88 79 GLY A CA 1
ATOM 613 C C . GLY A 1 79 ? 7.544 -10.381 5.332 1.00 79.88 79 GLY A C 1
ATOM 614 O O . GLY A 1 79 ? 6.829 -9.415 5.575 1.00 79.88 79 GLY A O 1
ATOM 615 N N . ASP A 1 80 ? 7.477 -11.509 6.036 1.00 77.75 80 ASP A N 1
ATOM 616 C CA . ASP A 1 80 ? 6.669 -11.644 7.250 1.00 77.75 80 ASP A CA 1
ATOM 617 C C . ASP A 1 80 ? 7.262 -10.865 8.438 1.00 77.75 80 ASP A C 1
ATOM 619 O O . ASP A 1 80 ? 8.486 -10.695 8.510 1.00 77.75 80 ASP A O 1
ATOM 623 N N . PRO A 1 81 ? 6.429 -10.455 9.416 1.00 90.38 81 PRO A N 1
ATOM 624 C CA . PRO A 1 81 ? 4.973 -10.670 9.517 1.00 90.38 81 PRO A CA 1
ATOM 625 C C . PRO A 1 81 ? 4.130 -9.674 8.692 1.00 90.38 81 PRO A C 1
ATOM 627 O O . PRO A 1 81 ? 4.663 -8.729 8.121 1.00 90.38 81 PRO A O 1
ATOM 630 N N . ASN A 1 82 ? 2.805 -9.871 8.650 1.00 80.31 82 ASN A N 1
ATOM 631 C CA . ASN A 1 82 ? 1.860 -8.862 8.147 1.00 80.31 82 ASN A CA 1
ATOM 632 C C . ASN A 1 82 ? 1.976 -7.554 8.948 1.00 80.31 82 ASN A C 1
ATOM 634 O O . ASN A 1 82 ? 2.224 -7.579 10.158 1.00 80.31 82 ASN A O 1
ATOM 638 N N . HIS A 1 83 ? 1.721 -6.412 8.305 1.00 87.62 83 HIS A N 1
ATOM 639 C CA . HIS A 1 83 ? 1.496 -5.165 9.037 1.00 87.62 83 HIS A CA 1
ATOM 640 C C . HIS A 1 83 ? 0.100 -5.179 9.650 1.00 87.62 83 HIS A C 1
ATOM 642 O O . HIS A 1 83 ? -0.845 -5.659 9.029 1.00 87.62 83 HIS A O 1
ATOM 648 N N . THR A 1 84 ? -0.045 -4.579 10.829 1.00 91.12 84 THR A N 1
ATOM 649 C CA . THR A 1 84 ? -1.345 -4.333 11.465 1.00 91.12 84 THR A CA 1
ATOM 650 C C . THR A 1 84 ? -1.540 -2.833 11.643 1.00 91.12 84 THR A C 1
ATOM 652 O O . THR A 1 84 ? -0.633 -2.133 12.100 1.00 91.12 84 THR A O 1
ATOM 655 N N . PHE A 1 85 ? -2.725 -2.326 11.311 1.00 88.06 85 PHE A N 1
ATOM 656 C CA . PHE A 1 85 ? -3.063 -0.914 11.470 1.00 88.06 85 PHE A CA 1
ATOM 657 C C . PHE A 1 85 ? -4.477 -0.734 12.013 1.00 88.06 85 PHE A C 1
ATOM 659 O O . PHE A 1 85 ? -5.415 -1.376 11.553 1.00 88.06 85 PHE A O 1
ATOM 666 N N . THR A 1 86 ? -4.633 0.191 12.960 1.00 89.75 86 THR A N 1
ATOM 667 C CA . THR A 1 86 ? -5.937 0.591 13.498 1.00 89.75 86 THR A CA 1
ATOM 668 C C . THR A 1 86 ? -6.258 2.002 13.032 1.00 89.75 86 THR A C 1
ATOM 670 O O . THR A 1 86 ? -5.577 2.958 13.409 1.00 89.75 86 THR A O 1
ATOM 673 N N . ALA A 1 87 ? -7.310 2.146 12.229 1.00 85.75 87 ALA A N 1
ATOM 674 C CA . ALA A 1 87 ? -7.782 3.441 11.768 1.00 85.75 87 ALA A CA 1
ATOM 675 C C . ALA A 1 87 ? -8.261 4.304 12.952 1.00 85.75 87 ALA A C 1
ATOM 677 O O . ALA A 1 87 ? -8.929 3.800 13.858 1.00 85.75 87 ALA A O 1
ATOM 678 N N . PRO A 1 88 ? -7.979 5.618 12.965 1.00 81.12 88 PRO A N 1
ATOM 679 C CA . PRO A 1 88 ? -8.420 6.485 14.054 1.00 81.12 88 PRO A CA 1
ATOM 680 C C . PRO A 1 88 ? -9.956 6.577 14.115 1.00 81.12 88 PRO A C 1
ATOM 682 O O . PRO A 1 88 ? -10.633 6.587 13.090 1.00 81.12 88 PRO A O 1
ATOM 685 N N . ALA A 1 89 ? -10.520 6.625 15.328 1.00 75.50 89 ALA A N 1
ATOM 686 C CA . ALA A 1 89 ? -11.964 6.491 15.574 1.00 75.50 89 ALA A CA 1
ATOM 687 C C . ALA A 1 89 ? -12.810 7.758 15.288 1.00 75.50 89 ALA A C 1
ATOM 689 O O . ALA A 1 89 ? -14.036 7.687 15.253 1.00 75.50 89 ALA A O 1
ATOM 690 N N . SER A 1 90 ? -12.185 8.913 15.061 1.00 67.00 90 SER A N 1
ATOM 691 C CA . SER A 1 90 ? -12.801 10.184 14.629 1.00 67.00 90 SER A CA 1
ATOM 692 C C . SER A 1 90 ? -11.677 11.182 14.300 1.00 67.00 90 SER A C 1
ATOM 694 O O . SER A 1 90 ? -10.527 10.748 14.249 1.00 67.00 90 SER A O 1
ATOM 696 N N . CYS A 1 91 ? -11.973 12.468 14.034 1.00 49.81 91 CYS A N 1
ATOM 697 C CA . CYS A 1 91 ? -11.002 13.542 13.738 1.00 49.81 91 CYS A CA 1
ATOM 698 C C . CYS A 1 91 ? -9.964 13.762 14.860 1.00 49.81 91 CYS A C 1
ATOM 700 O O . CYS A 1 91 ? -9.908 14.818 15.482 1.00 49.81 91 CYS A O 1
ATOM 702 N N . ALA A 1 92 ? -9.105 12.784 15.109 1.00 48.41 92 ALA A N 1
ATOM 703 C CA . ALA A 1 92 ? -7.798 13.017 15.663 1.00 48.41 92 ALA A CA 1
ATOM 704 C C . ALA A 1 92 ? -6.982 13.610 14.516 1.00 48.41 92 ALA A C 1
ATOM 706 O O . ALA A 1 92 ? -6.541 12.900 13.611 1.00 48.41 92 ALA A O 1
ATOM 707 N N . THR A 1 93 ? -6.844 14.935 14.523 1.00 40.22 93 THR A N 1
ATOM 708 C CA . THR A 1 93 ? -5.746 15.636 13.859 1.00 40.22 93 THR A CA 1
ATOM 709 C C . THR A 1 93 ? -4.502 14.788 14.066 1.00 40.22 93 THR A C 1
ATOM 711 O O . THR A 1 93 ? -4.191 14.466 15.212 1.00 40.22 93 THR A O 1
ATOM 714 N N . ALA A 1 94 ? -3.866 14.347 12.980 1.00 37.94 94 ALA A N 1
ATOM 715 C CA . ALA A 1 94 ? -2.708 13.475 13.051 1.00 37.94 94 ALA A CA 1
ATOM 716 C C . ALA A 1 94 ? -1.689 14.067 14.034 1.00 37.94 94 ALA A C 1
ATOM 718 O O . ALA A 1 94 ? -0.971 15.008 13.706 1.00 37.94 94 ALA A O 1
ATOM 719 N N . ILE A 1 95 ? -1.612 13.514 15.247 1.00 36.06 95 ILE A N 1
ATOM 720 C CA . ILE A 1 95 ? -0.380 13.588 16.010 1.00 36.06 95 ILE A CA 1
ATOM 721 C C . ILE A 1 95 ? 0.502 12.600 15.271 1.00 36.06 95 ILE A C 1
ATOM 723 O O . ILE A 1 95 ? 0.404 11.389 15.461 1.00 36.06 95 ILE A O 1
ATOM 727 N N . THR A 1 96 ? 1.269 13.120 14.313 1.00 30.12 96 THR A N 1
ATOM 728 C CA . THR A 1 96 ? 2.379 12.401 13.699 1.00 30.12 96 THR A CA 1
ATOM 729 C C . THR A 1 96 ? 3.139 11.729 14.826 1.00 30.12 96 THR A C 1
ATOM 731 O O . THR A 1 96 ? 3.709 12.421 15.670 1.00 30.12 96 THR A O 1
ATOM 734 N N . ASN A 1 97 ? 3.094 10.398 14.874 1.00 33.28 97 ASN A N 1
ATOM 735 C CA . ASN A 1 97 ? 3.884 9.633 15.819 1.00 33.28 97 ASN A CA 1
ATOM 736 C C . ASN A 1 97 ? 5.347 10.091 15.659 1.00 33.28 97 ASN A C 1
ATOM 738 O O . ASN A 1 97 ? 5.906 9.907 14.572 1.00 33.28 97 ASN A O 1
ATOM 742 N N . PRO A 1 98 ? 5.980 10.698 16.678 1.00 43.28 98 PRO A N 1
ATOM 743 C CA . PRO A 1 98 ? 7.314 11.281 16.535 1.00 43.28 98 PRO A CA 1
ATOM 744 C C . PRO A 1 98 ? 8.416 10.237 16.273 1.00 43.28 98 PRO A C 1
ATOM 746 O O . PRO A 1 98 ? 9.574 10.598 16.081 1.00 43.28 98 PRO A O 1
ATOM 749 N N . LEU A 1 99 ? 8.089 8.940 16.234 1.00 40.06 99 LEU A N 1
ATOM 750 C CA . LEU A 1 99 ? 9.075 7.859 16.224 1.00 40.06 99 LEU A CA 1
ATOM 751 C C . LEU A 1 99 ? 9.369 7.232 14.852 1.00 40.06 99 LEU A C 1
ATOM 753 O O . LEU A 1 99 ? 10.343 6.491 14.744 1.00 40.06 99 LEU A O 1
ATOM 7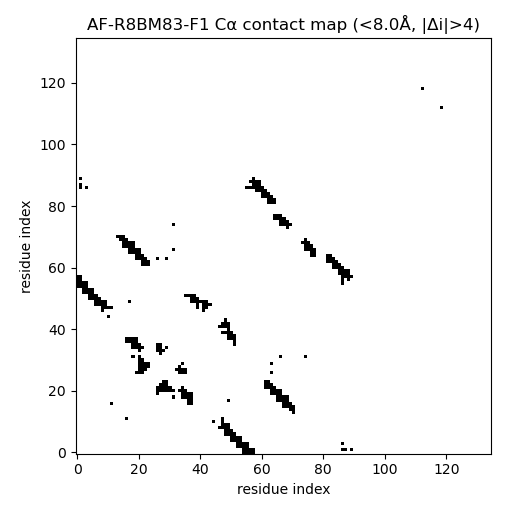57 N N . LYS A 1 100 ? 8.658 7.584 13.769 1.00 41.31 100 LYS A N 1
ATOM 758 C CA . LYS A 1 100 ? 9.057 7.166 12.399 1.00 41.31 100 LYS A CA 1
ATOM 759 C C . LYS A 1 100 ? 10.045 8.131 11.720 1.00 41.31 100 LYS A C 1
ATOM 761 O O . LYS A 1 100 ? 10.258 8.057 10.518 1.00 41.31 100 LYS A O 1
ATOM 766 N N . GLY A 1 101 ? 10.679 9.010 12.501 1.00 40.75 101 GLY A N 1
ATOM 767 C CA . GLY A 1 101 ? 11.832 9.825 12.099 1.00 40.75 101 GLY A CA 1
ATOM 768 C C . GLY A 1 101 ? 13.169 9.341 12.675 1.00 40.75 101 GLY A C 1
ATOM 769 O O . GLY A 1 101 ? 14.151 10.069 12.583 1.00 40.75 101 GLY A O 1
ATOM 770 N N . GLY A 1 102 ? 13.227 8.150 13.287 1.00 44.03 102 GLY A N 1
ATOM 771 C CA . GLY A 1 102 ? 14.326 7.721 14.167 1.00 44.03 102 GLY A CA 1
ATOM 772 C C . GLY A 1 102 ? 15.746 7.896 13.613 1.00 44.03 102 GLY A C 1
ATOM 773 O O . GLY A 1 102 ? 16.603 8.417 14.318 1.00 44.03 102 GLY A O 1
ATOM 774 N N . LEU A 1 103 ? 16.011 7.554 12.348 1.00 42.91 103 LEU A N 1
ATOM 775 C CA . LEU A 1 103 ? 17.364 7.692 11.789 1.00 42.91 103 LEU A CA 1
ATOM 776 C C . LEU A 1 103 ? 17.679 9.130 11.331 1.00 42.91 103 LEU A C 1
ATOM 778 O O . LEU A 1 103 ? 18.801 9.607 11.496 1.00 42.91 103 LEU A O 1
ATOM 782 N N . HIS A 1 104 ? 16.683 9.853 10.809 1.00 42.75 104 HIS A N 1
ATOM 783 C CA . HIS A 1 104 ? 16.859 11.223 10.312 1.00 42.75 104 HIS A CA 1
ATOM 784 C C . HIS A 1 104 ? 16.936 12.247 11.461 1.00 42.75 104 HIS A C 1
ATOM 786 O O . HIS A 1 104 ? 17.724 13.191 11.411 1.00 42.75 104 HIS A O 1
ATOM 792 N N . ALA A 1 105 ? 16.187 12.017 12.544 1.00 44.78 105 ALA A N 1
ATOM 793 C CA . ALA A 1 105 ? 16.241 12.810 13.769 1.00 44.78 105 ALA A CA 1
ATOM 794 C C . ALA A 1 105 ? 17.534 12.559 14.567 1.00 44.78 105 ALA A C 1
ATOM 796 O O . ALA A 1 105 ? 18.090 13.500 15.134 1.00 44.78 105 ALA A O 1
ATOM 797 N N . TYR A 1 106 ? 18.064 11.327 14.558 1.00 38.06 106 TYR A N 1
ATOM 798 C CA . TYR A 1 106 ? 19.338 10.998 15.208 1.00 38.06 106 TYR A CA 1
ATOM 799 C C . TYR A 1 106 ? 20.515 11.754 14.568 1.00 38.06 106 TYR A C 1
ATOM 801 O O . TYR A 1 106 ? 21.299 12.390 15.270 1.00 38.06 106 TYR A O 1
ATOM 809 N N . ILE A 1 107 ? 20.602 11.794 13.234 1.00 42.84 107 ILE A N 1
ATOM 810 C CA . ILE A 1 107 ? 21.670 12.527 12.527 1.00 42.84 107 ILE A CA 1
ATOM 811 C C . ILE A 1 107 ? 21.584 14.042 12.790 1.00 42.84 107 ILE A C 1
ATOM 813 O O . ILE A 1 107 ? 22.609 14.697 13.018 1.00 42.84 107 ILE A O 1
ATOM 817 N N . GLN A 1 108 ? 20.377 14.617 12.823 1.00 43.50 108 GLN A N 1
ATOM 818 C CA . GLN A 1 108 ? 20.204 16.038 13.145 1.00 43.50 108 GLN A CA 1
ATOM 819 C C . GLN A 1 108 ? 20.568 16.362 14.603 1.00 43.50 108 GLN A C 1
ATOM 821 O O . GLN A 1 108 ? 21.205 17.388 14.855 1.00 43.50 108 GLN A O 1
ATOM 826 N N . ALA A 1 109 ? 20.251 15.477 15.556 1.00 44.91 109 ALA A N 1
ATOM 827 C CA . ALA A 1 109 ? 20.624 15.641 16.962 1.00 44.91 109 ALA A CA 1
ATOM 828 C C . ALA A 1 109 ? 22.152 15.617 17.172 1.00 44.91 109 ALA A C 1
ATOM 830 O O . ALA A 1 109 ? 22.690 16.475 17.876 1.00 44.91 109 ALA A O 1
ATOM 831 N N . PHE A 1 110 ? 22.874 14.714 16.498 1.00 46.31 110 PHE A N 1
ATOM 832 C CA . PHE A 1 110 ? 24.343 14.658 16.559 1.00 46.31 110 PHE A CA 1
ATOM 833 C C . PHE A 1 110 ? 25.017 15.873 15.914 1.00 46.31 110 PHE A C 1
ATOM 835 O O . PHE A 1 110 ? 26.048 16.350 16.395 1.00 46.31 110 PHE A O 1
ATOM 842 N N . THR A 1 111 ? 24.424 16.414 14.850 1.00 44.06 111 THR A N 1
ATOM 843 C CA . THR A 1 111 ? 24.949 17.608 14.176 1.00 44.06 111 THR A CA 1
ATOM 844 C C . THR A 1 111 ? 24.759 18.855 15.046 1.00 44.06 111 THR A C 1
ATOM 846 O O . THR A 1 111 ? 25.673 19.673 15.158 1.00 44.06 111 THR A O 1
ATOM 849 N N . LYS A 1 112 ? 23.624 18.968 15.752 1.00 46.09 112 LYS A N 1
ATOM 850 C CA . LYS A 1 112 ? 23.386 20.033 16.740 1.00 46.09 112 LYS A CA 1
ATOM 851 C C . LYS A 1 112 ? 24.362 19.972 17.920 1.00 46.09 112 LYS A C 1
ATOM 853 O O . LYS A 1 112 ? 24.810 21.022 18.371 1.00 46.09 112 LYS A O 1
ATOM 858 N N . LEU A 1 113 ? 24.749 18.776 18.374 1.00 44.22 113 LEU A N 1
ATOM 859 C CA . LEU A 1 113 ? 25.731 18.608 19.455 1.00 44.22 113 LEU A CA 1
ATOM 860 C C . LEU A 1 113 ? 27.127 19.143 19.073 1.00 44.22 113 LEU A C 1
ATOM 862 O O . LEU A 1 113 ? 27.832 19.675 19.926 1.00 44.22 113 LEU A O 1
ATOM 866 N N . ARG A 1 114 ? 27.516 19.075 17.789 1.00 49.84 114 ARG A N 1
ATOM 867 C CA . ARG A 1 114 ? 28.779 19.664 17.296 1.00 49.84 114 ARG A CA 1
ATOM 868 C C . ARG A 1 114 ? 28.760 21.192 17.197 1.00 49.84 114 ARG A C 1
ATOM 870 O O . ARG A 1 114 ? 29.826 21.796 17.218 1.00 49.84 114 ARG A O 1
ATOM 877 N N . LEU A 1 115 ? 27.585 21.810 17.073 1.00 42.22 115 LEU A N 1
ATOM 878 C CA . LEU A 1 115 ? 27.446 23.260 16.879 1.00 42.22 115 LEU A CA 1
ATOM 879 C C . LEU A 1 115 ? 27.299 24.047 18.193 1.00 42.22 115 LEU A C 1
ATOM 881 O O . LEU A 1 115 ? 27.457 25.265 18.185 1.00 42.22 115 LEU A O 1
ATOM 885 N N . TYR A 1 116 ? 27.049 23.373 19.322 1.00 36.94 116 TYR A N 1
ATOM 886 C CA . TYR A 1 116 ? 26.867 24.010 20.631 1.00 36.94 116 TYR A CA 1
ATOM 887 C C . TYR A 1 116 ? 27.642 23.256 21.726 1.00 36.94 116 TYR A C 1
ATOM 889 O O . TYR A 1 116 ? 27.060 22.437 22.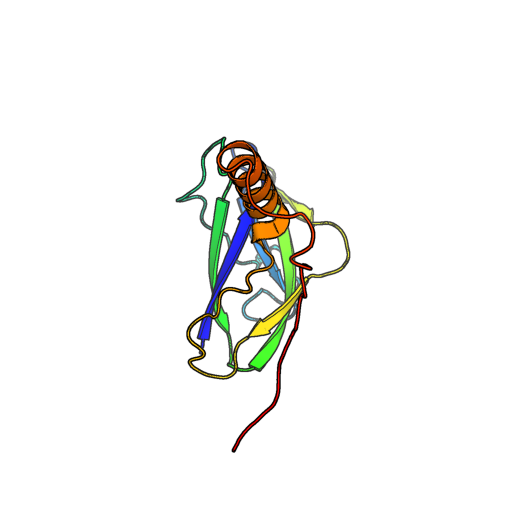439 1.00 36.94 116 TYR A O 1
ATOM 897 N N . PRO A 1 117 ? 28.946 23.528 21.912 1.00 45.06 117 PRO A N 1
ATOM 898 C CA . PRO A 1 117 ? 29.820 22.763 22.811 1.00 45.06 117 PRO A CA 1
ATOM 899 C C . PRO A 1 117 ? 29.562 22.974 24.324 1.00 45.06 117 PRO A C 1
ATOM 901 O O . PRO A 1 117 ? 30.428 22.668 25.136 1.00 45.06 117 PRO A O 1
ATOM 904 N N . GLY A 1 118 ? 28.396 23.498 24.727 1.00 49.69 118 GLY A N 1
ATOM 905 C CA . GLY A 1 118 ? 28.092 23.895 26.112 1.00 49.69 118 GLY A CA 1
ATOM 906 C C . GLY A 1 118 ? 26.934 23.163 26.805 1.00 49.69 118 GLY A C 1
ATOM 907 O O . GLY A 1 118 ? 26.637 23.480 27.954 1.00 49.69 118 GLY A O 1
ATOM 908 N N . LEU A 1 119 ? 26.254 22.213 26.153 1.00 44.09 119 LEU A N 1
ATOM 909 C CA . LEU A 1 119 ? 25.144 21.470 26.768 1.00 44.09 119 LEU A CA 1
ATOM 910 C C . LEU A 1 119 ? 25.667 20.211 27.478 1.00 44.09 119 LEU A C 1
ATOM 912 O O . LEU A 1 119 ? 26.183 19.290 26.849 1.00 44.09 119 LEU A O 1
ATOM 916 N N . SER A 1 120 ? 25.550 20.196 28.808 1.00 43.47 120 SER A N 1
ATOM 917 C CA . SER A 1 120 ? 25.915 19.068 29.674 1.00 43.47 120 SER A CA 1
ATOM 918 C C . SER A 1 120 ? 25.161 17.788 29.282 1.00 43.47 120 SER A C 1
ATOM 920 O O . SER A 1 120 ? 23.944 17.812 29.105 1.00 43.47 120 SER A O 1
ATOM 922 N N . GLN A 1 121 ? 25.883 16.664 29.201 1.00 42.84 121 GLN A N 1
ATOM 923 C CA . GLN A 1 121 ? 25.441 15.320 28.772 1.00 42.84 121 GLN A CA 1
ATOM 924 C C . GLN A 1 121 ? 24.344 14.668 29.650 1.00 42.84 121 GLN A C 1
ATOM 926 O O . GLN A 1 121 ? 24.038 13.491 29.486 1.00 42.84 121 GLN A O 1
ATOM 931 N N . ASN A 1 122 ? 23.745 15.404 30.590 1.00 35.81 122 ASN A N 1
ATOM 932 C CA . ASN A 1 122 ? 22.838 14.865 31.608 1.00 35.81 122 ASN A CA 1
ATOM 933 C C . ASN A 1 122 ? 21.350 15.187 31.389 1.00 35.81 122 ASN A C 1
ATOM 935 O O . ASN A 1 122 ? 20.542 14.929 32.280 1.00 35.81 122 ASN A O 1
ATOM 939 N N . VAL A 1 123 ? 20.946 15.695 30.221 1.00 39.09 123 VAL A N 1
ATOM 940 C CA . VAL A 1 123 ? 19.516 15.770 29.874 1.00 39.09 123 VAL A CA 1
ATOM 941 C C . VAL A 1 123 ? 19.091 14.410 29.329 1.00 39.09 123 VAL A C 1
ATOM 943 O O . VAL A 1 123 ? 19.247 14.104 28.149 1.00 39.09 123 VAL A O 1
ATOM 946 N N . ARG A 1 124 ? 18.631 13.560 30.246 1.00 40.59 124 ARG A N 1
ATOM 947 C CA . ARG A 1 124 ? 18.098 12.229 29.966 1.00 40.59 124 ARG A CA 1
ATOM 948 C C . ARG A 1 124 ? 16.985 12.314 28.918 1.00 40.59 124 ARG A C 1
ATOM 950 O O . ARG A 1 124 ? 16.021 13.056 29.077 1.00 40.59 124 ARG A O 1
ATOM 957 N N . PHE A 1 125 ? 17.140 11.535 27.852 1.00 39.59 125 PHE A N 1
ATOM 958 C CA . PHE A 1 125 ? 16.079 11.221 26.904 1.00 39.59 125 PHE A CA 1
ATOM 959 C C . PHE A 1 125 ? 15.046 10.344 27.615 1.00 39.59 125 PHE A C 1
ATOM 961 O O . PHE A 1 125 ? 15.185 9.123 27.642 1.00 39.59 125 PHE A O 1
ATOM 968 N N . GLU A 1 126 ? 14.029 10.952 28.216 1.00 33.53 126 GLU A N 1
ATOM 969 C CA . GLU A 1 126 ? 12.874 10.211 28.716 1.00 33.53 126 GLU A CA 1
ATOM 970 C C . GLU A 1 126 ? 11.790 10.195 27.627 1.00 33.53 126 GLU A C 1
ATOM 972 O O . GLU A 1 126 ? 11.099 11.180 27.372 1.00 33.53 126 GLU A O 1
ATOM 977 N N . LEU A 1 127 ? 11.685 9.051 26.944 1.00 35.41 127 LEU A N 1
ATOM 978 C CA . LEU A 1 127 ? 10.497 8.636 26.201 1.00 35.41 127 LEU A CA 1
ATOM 979 C C . LEU A 1 127 ? 9.382 8.373 27.222 1.00 35.41 127 LEU A C 1
ATOM 981 O O . LEU A 1 127 ? 9.257 7.259 27.721 1.00 35.41 127 LEU A O 1
ATOM 985 N N . ALA A 1 128 ? 8.589 9.389 27.556 1.00 31.86 128 ALA A N 1
ATOM 986 C CA . ALA A 1 128 ? 7.368 9.203 28.332 1.00 31.86 128 ALA A CA 1
ATOM 987 C C . ALA A 1 128 ? 6.156 9.231 27.393 1.00 31.86 128 ALA A C 1
ATOM 989 O O . ALA A 1 128 ? 5.733 10.273 26.893 1.00 31.86 128 ALA A O 1
ATOM 990 N N . LEU A 1 129 ? 5.650 8.031 27.126 1.00 33.72 129 LEU A N 1
ATOM 991 C CA . LEU A 1 129 ? 4.323 7.749 26.606 1.00 33.72 129 LEU A CA 1
ATOM 992 C C . LEU A 1 129 ? 3.319 8.101 27.718 1.00 33.72 129 LEU A C 1
ATOM 994 O O . LEU A 1 129 ? 3.276 7.381 28.710 1.00 33.72 129 LEU A O 1
ATOM 998 N N . ASP A 1 130 ? 2.535 9.172 27.585 1.00 31.06 130 ASP A N 1
ATOM 999 C CA . ASP A 1 130 ? 1.431 9.439 28.517 1.00 31.06 130 ASP A CA 1
ATOM 1000 C C . ASP A 1 130 ? 0.094 9.413 27.764 1.00 31.06 130 ASP A C 1
ATOM 1002 O O . ASP A 1 130 ? -0.284 10.344 27.050 1.00 31.06 130 ASP A O 1
ATOM 1006 N N . ILE A 1 131 ? -0.583 8.268 27.877 1.00 31.19 131 ILE A N 1
ATOM 1007 C CA . ILE A 1 131 ? -1.964 8.024 27.457 1.00 31.19 131 ILE A CA 1
ATOM 1008 C C . ILE A 1 131 ? -2.781 7.838 28.744 1.00 31.19 131 ILE A C 1
ATOM 1010 O O . ILE A 1 131 ? -2.712 6.781 29.365 1.00 31.19 131 ILE A O 1
ATOM 1014 N N . ALA A 1 132 ? -3.594 8.831 29.113 1.00 30.00 132 ALA A N 1
ATOM 1015 C CA . ALA A 1 132 ? -4.745 8.695 30.018 1.00 30.00 132 ALA A CA 1
ATOM 1016 C C . ALA A 1 132 ? -5.749 9.826 29.693 1.00 30.00 132 ALA A C 1
ATOM 1018 O O . ALA A 1 132 ? -5.448 10.998 29.869 1.00 30.00 132 ALA A O 1
ATOM 1019 N N . VAL A 1 133 ? -6.800 9.560 28.907 1.00 32.69 133 VAL A N 1
ATOM 1020 C CA . VAL A 1 133 ? -8.189 9.277 29.339 1.00 32.69 133 VAL A CA 1
ATOM 1021 C C . VAL A 1 133 ? -8.864 10.434 30.102 1.00 32.69 133 VAL A C 1
ATOM 1023 O O . VAL A 1 133 ? -8.584 10.672 31.267 1.00 32.69 133 VAL A O 1
ATOM 1026 N N . LEU A 1 134 ? -9.821 11.074 29.415 1.00 29.73 134 LEU A N 1
ATOM 1027 C CA . LEU A 1 134 ? -11.083 11.663 29.901 1.00 29.73 134 LEU A CA 1
ATOM 1028 C C . LEU A 1 134 ? -11.177 12.059 31.395 1.00 29.73 134 LEU A C 1
ATOM 1030 O O . LEU A 1 134 ? -11.464 11.205 32.235 1.00 29.73 134 LEU A O 1
ATOM 1034 N N . LYS A 1 135 ? -11.128 13.369 31.681 1.00 37.03 135 LYS A N 1
ATOM 1035 C CA . LYS A 1 135 ? -12.172 14.171 32.361 1.00 37.03 135 LYS A CA 1
ATOM 1036 C C . LYS A 1 135 ? -11.812 15.654 32.349 1.00 37.03 135 LYS A C 1
ATOM 1038 O O . LYS A 1 135 ? -10.611 15.961 32.480 1.00 37.03 135 LYS A O 1
#

Foldseek 3Di:
DDKDKDKDFDDDDPQKWKFKAWCDVQQPNRDPVNTHTWDQPVDDPVGRITMDIGDDAAQDKIWMWMWIQHNVRDIDTDDDDTDIDTHHNDPPPDPPPPCVCPVVVVVVVVVVCVVDVPDDPPPDPDPDDDDDDDD

Radius of gyration: 19.26 Å; Cα contacts (8 Å, |Δi|>4): 197; chains: 1; bounding box: 45×36×49 Å

pLDDT: mean 73.77, std 24.52, range [29.73, 98.19]